Protein AF-A0A257MP79-F1 (afdb_monomer_lite)

Sequence (64 aa):
HVVAGKVMSTDLTDDMSVATVQGENVTITLDDDSVMVNEANVVQADIECINGVIHAIDTVLMPP

Secondary structure (DSSP, 8-state):
--BSS---GGG--TTEEEEBTTS-EEEEEEETTEEEETTEEEEEEEEEETTEEEEEESS-----

Structure (mmCIF, N/CA/C/O backbone):
data_AF-A0A257MP79-F1
#
_entry.id   AF-A0A257MP79-F1
#
loop_
_atom_site.group_PDB
_atom_site.id
_atom_site.type_symbol
_atom_site.label_atom_id
_atom_site.label_alt_id
_atom_site.label_comp_id
_atom_site.label_asym_id
_atom_site.label_entity_id
_atom_site.label_seq_id
_atom_site.pdbx_PDB_ins_code
_atom_site.Cartn_x
_atom_site.Cartn_y
_atom_site.Cartn_z
_atom_site.occupancy
_atom_site.B_iso_or_equiv
_atom_site.auth_seq_id
_atom_site.auth_comp_id
_atom_site.auth_asym_id
_atom_site.auth_atom_id
_atom_site.pdbx_PDB_model_num
ATOM 1 N N . HIS A 1 1 ? -5.310 -5.889 7.645 1.00 65.31 1 HIS A N 1
ATOM 2 C CA . HIS A 1 1 ? -5.682 -4.464 7.735 1.00 65.31 1 HIS A CA 1
ATOM 3 C C . HIS A 1 1 ? -6.438 -4.078 6.474 1.00 65.31 1 HIS A C 1
ATOM 5 O O . HIS A 1 1 ? -6.127 -4.628 5.426 1.00 65.31 1 HIS A O 1
ATOM 11 N N . VAL A 1 2 ? -7.470 -3.234 6.573 1.00 70.88 2 VAL A N 1
ATOM 12 C CA . VAL A 1 2 ? -8.329 -2.853 5.434 1.00 70.88 2 VAL A CA 1
ATOM 13 C C . VAL A 1 2 ? -8.437 -1.339 5.393 1.00 70.88 2 VAL A C 1
ATOM 15 O O . VAL A 1 2 ? -8.787 -0.737 6.402 1.00 70.88 2 VAL A O 1
ATOM 18 N N . VAL A 1 3 ? -8.165 -0.735 4.243 1.00 73.94 3 VAL A N 1
ATOM 19 C CA . VAL A 1 3 ? -8.365 0.698 4.001 1.00 73.94 3 VAL A CA 1
ATOM 20 C C . VAL A 1 3 ? -9.725 0.913 3.344 1.00 73.94 3 VAL A C 1
ATOM 22 O O . VAL A 1 3 ? -10.135 0.142 2.476 1.00 73.94 3 VAL A O 1
ATOM 25 N N . ALA A 1 4 ? -10.440 1.955 3.767 1.00 66.38 4 ALA A N 1
ATOM 26 C CA . ALA A 1 4 ? -11.687 2.354 3.130 1.00 66.38 4 ALA A CA 1
ATOM 27 C C . ALA A 1 4 ? -11.381 3.126 1.838 1.00 66.38 4 ALA A C 1
ATOM 29 O O . ALA A 1 4 ? -11.129 4.326 1.876 1.00 66.38 4 ALA A O 1
ATOM 30 N N . GLY A 1 5 ? -11.402 2.443 0.694 1.00 65.50 5 GLY A N 1
ATOM 31 C CA . GLY A 1 5 ? -11.211 3.072 -0.614 1.00 65.50 5 GLY A CA 1
ATOM 32 C C . GLY A 1 5 ? -10.437 2.192 -1.588 1.00 65.50 5 GLY A C 1
ATOM 33 O O . GLY A 1 5 ? -9.766 1.241 -1.191 1.00 65.50 5 GLY A O 1
ATOM 34 N N . LYS A 1 6 ? -10.540 2.505 -2.882 1.00 64.19 6 LYS A N 1
ATOM 35 C CA . LYS A 1 6 ? -9.673 1.918 -3.907 1.00 64.19 6 LYS A CA 1
ATOM 36 C C . LYS A 1 6 ? -8.411 2.775 -3.967 1.00 64.19 6 LYS A C 1
ATOM 38 O O . LYS A 1 6 ? -8.481 3.892 -4.460 1.00 64.19 6 LYS A O 1
ATOM 43 N N . VAL A 1 7 ? -7.308 2.261 -3.431 1.00 71.31 7 VAL A N 1
ATOM 44 C CA . VAL A 1 7 ? -5.996 2.916 -3.481 1.00 71.31 7 VAL A CA 1
ATOM 45 C C . VAL A 1 7 ? -5.069 2.037 -4.315 1.00 71.31 7 VAL A C 1
ATOM 47 O O . VAL A 1 7 ? -4.720 0.924 -3.909 1.00 71.31 7 VAL A O 1
ATOM 50 N N . MET A 1 8 ? -4.758 2.511 -5.518 1.00 71.44 8 MET A N 1
ATOM 51 C CA . MET A 1 8 ? -3.787 1.892 -6.424 1.00 71.44 8 MET A CA 1
ATOM 52 C C . MET A 1 8 ? -2.376 2.341 -6.056 1.00 71.44 8 MET A C 1
ATOM 54 O O . MET A 1 8 ? -2.219 3.430 -5.504 1.00 71.44 8 MET A O 1
ATOM 58 N N . SER A 1 9 ? -1.348 1.573 -6.430 1.00 69.00 9 SER A N 1
ATOM 59 C CA . SER A 1 9 ? 0.048 1.998 -6.219 1.00 69.00 9 SER A CA 1
ATOM 60 C C . SER A 1 9 ? 0.369 3.338 -6.884 1.00 69.00 9 SER A C 1
ATOM 62 O O . SER A 1 9 ? 1.193 4.095 -6.389 1.00 69.00 9 SER A O 1
ATOM 64 N N . THR A 1 10 ? -0.321 3.665 -7.981 1.00 72.94 10 THR A N 1
ATOM 65 C CA . THR A 1 10 ? -0.179 4.940 -8.703 1.00 72.94 10 THR A CA 1
ATOM 66 C C . THR A 1 10 ? -0.703 6.150 -7.938 1.00 72.94 10 THR A C 1
ATOM 68 O O . THR A 1 10 ? -0.346 7.276 -8.273 1.00 72.94 10 THR A O 1
ATOM 71 N N . ASP A 1 11 ? -1.570 5.925 -6.950 1.00 74.69 11 ASP A N 1
ATOM 72 C CA . ASP A 1 11 ? -2.165 6.977 -6.125 1.00 74.69 11 ASP A CA 1
ATOM 73 C C . ASP A 1 11 ? -1.391 7.172 -4.810 1.00 74.69 11 ASP A C 1
ATOM 75 O O . ASP A 1 11 ? -1.724 8.060 -4.024 1.00 74.69 11 ASP A O 1
ATOM 79 N N . LEU A 1 12 ? -0.377 6.335 -4.556 1.00 76.31 12 LEU A N 1
ATOM 80 C CA . LEU A 1 12 ? 0.446 6.403 -3.358 1.00 76.31 12 LEU A CA 1
ATOM 81 C C . LEU A 1 12 ? 1.507 7.495 -3.498 1.00 76.31 12 LEU A C 1
ATOM 83 O O . LEU A 1 12 ? 2.185 7.611 -4.518 1.00 76.31 12 LEU A O 1
ATOM 87 N N . THR A 1 13 ? 1.670 8.277 -2.437 1.00 78.62 13 THR A N 1
ATOM 88 C CA . THR A 1 13 ? 2.766 9.237 -2.288 1.00 78.62 13 THR A CA 1
ATOM 89 C C . THR A 1 13 ? 3.625 8.845 -1.102 1.00 78.62 13 THR A C 1
ATOM 91 O O . THR A 1 13 ? 3.130 8.218 -0.165 1.00 78.62 13 THR A O 1
ATOM 94 N N . ASP A 1 14 ? 4.898 9.223 -1.137 1.00 79.00 14 ASP A N 1
ATOM 95 C CA . ASP A 1 14 ? 5.789 8.969 -0.013 1.00 79.00 14 ASP A CA 1
ATOM 96 C C . ASP A 1 14 ? 5.292 9.682 1.259 1.00 79.00 14 ASP A C 1
ATOM 98 O O . ASP A 1 14 ? 4.667 10.748 1.181 1.00 79.00 14 ASP A O 1
ATOM 102 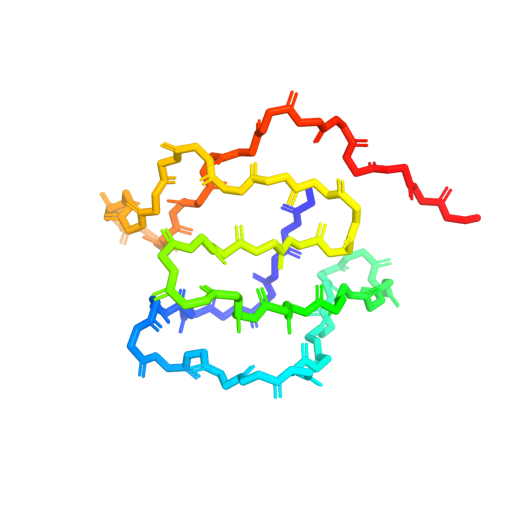N N . ASP A 1 15 ? 5.501 9.044 2.411 1.00 79.56 15 ASP A N 1
ATOM 103 C CA . ASP A 1 15 ? 4.957 9.425 3.724 1.00 79.56 15 ASP A CA 1
ATOM 104 C C . ASP A 1 15 ? 3.423 9.631 3.766 1.00 79.56 15 ASP A C 1
ATOM 106 O O . ASP A 1 15 ? 2.881 10.370 4.600 1.00 79.56 15 ASP A O 1
ATOM 110 N N . MET A 1 16 ? 2.665 8.964 2.889 1.00 82.44 16 MET A N 1
ATOM 111 C CA . MET A 1 16 ? 1.204 9.051 2.906 1.00 82.44 16 MET A CA 1
ATOM 112 C C . MET A 1 16 ? 0.630 8.326 4.127 1.00 82.44 16 MET A C 1
ATOM 114 O O . MET A 1 16 ? 0.769 7.116 4.279 1.00 82.44 16 MET A O 1
ATOM 118 N N . SER A 1 17 ? -0.113 9.046 4.970 1.00 81.94 17 SER A N 1
ATOM 119 C CA . SER A 1 17 ? -0.894 8.435 6.049 1.00 81.94 17 SER A CA 1
ATOM 120 C C . SER A 1 17 ? -2.317 8.130 5.586 1.00 81.94 17 SER A C 1
ATOM 122 O O . SER A 1 17 ? -3.037 9.018 5.124 1.00 81.94 17 SER A O 1
ATOM 124 N N . VAL A 1 18 ? -2.734 6.873 5.725 1.00 80.62 18 VAL A N 1
ATOM 125 C CA . VAL A 1 18 ? -4.036 6.376 5.279 1.00 80.62 18 VAL A CA 1
ATOM 126 C C . VAL A 1 18 ? -4.802 5.779 6.455 1.00 80.62 18 VAL A C 1
ATOM 128 O O . VAL A 1 18 ? -4.305 4.909 7.167 1.00 80.62 18 VAL A O 1
ATOM 131 N N . ALA A 1 19 ? -6.046 6.219 6.645 1.00 80.56 19 ALA A N 1
ATOM 132 C CA . ALA A 1 19 ? -6.918 5.684 7.685 1.00 80.56 19 ALA A CA 1
ATOM 133 C C . ALA A 1 19 ? -7.487 4.314 7.284 1.00 80.56 19 ALA A C 1
ATOM 135 O O . ALA A 1 19 ? -8.097 4.148 6.222 1.00 80.56 19 ALA A O 1
ATOM 136 N N . THR A 1 20 ? -7.320 3.322 8.155 1.00 80.69 20 THR A N 1
ATOM 137 C CA . THR A 1 20 ? -7.931 2.000 7.992 1.00 80.69 20 THR A CA 1
ATOM 138 C C . THR A 1 20 ? -9.371 1.995 8.502 1.00 80.69 20 THR A C 1
ATOM 140 O O . THR A 1 20 ? -9.767 2.792 9.350 1.00 80.69 20 THR A O 1
ATOM 143 N N . VAL A 1 21 ? -10.171 1.039 8.027 1.00 76.25 21 VAL A N 1
ATOM 144 C CA . VAL A 1 21 ? -11.543 0.785 8.502 1.00 76.25 21 VAL A CA 1
ATOM 145 C C . VAL A 1 21 ? -11.571 0.448 9.997 1.00 76.25 21 VAL A C 1
ATOM 147 O O . VAL A 1 21 ? -12.582 0.671 10.654 1.00 76.25 21 VAL A O 1
ATOM 150 N N . GLN A 1 22 ? -10.465 -0.060 10.551 1.00 69.50 22 GLN A N 1
ATOM 151 C CA . GLN A 1 22 ? -10.343 -0.317 11.988 1.00 69.50 22 GLN A CA 1
ATOM 152 C C . GLN A 1 22 ? -10.139 0.962 1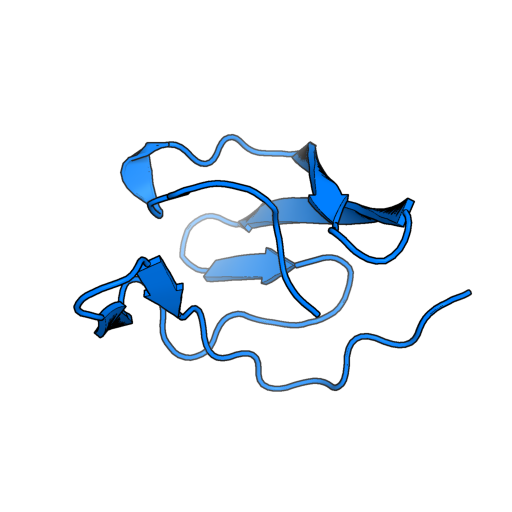2.818 1.00 69.50 22 GLN A C 1
ATOM 154 O O . GLN A 1 22 ? -10.130 0.885 14.041 1.00 69.50 22 GLN A O 1
ATOM 159 N N . GLY A 1 23 ? -10.013 2.132 12.183 1.00 72.06 23 GLY A N 1
ATOM 160 C CA . GLY A 1 23 ? -9.787 3.414 12.855 1.00 72.06 23 GLY A CA 1
ATOM 161 C C . GLY A 1 23 ? -8.314 3.722 13.133 1.00 72.06 23 GLY A C 1
ATOM 162 O O . GLY A 1 23 ? -8.004 4.809 13.610 1.00 72.06 23 GLY A O 1
ATOM 163 N N . GLU A 1 24 ? -7.409 2.799 12.810 1.00 78.94 24 GLU A N 1
ATOM 164 C CA . GLU A 1 24 ? -5.963 2.992 12.915 1.00 78.94 24 GLU A CA 1
ATOM 165 C C . GLU A 1 24 ? -5.399 3.558 11.613 1.00 78.94 24 GLU A C 1
ATOM 167 O O . GLU A 1 24 ? -5.854 3.186 10.529 1.00 78.94 24 GLU A O 1
ATOM 172 N N . ASN A 1 25 ? -4.392 4.424 11.702 1.00 80.38 25 ASN A N 1
ATOM 173 C CA . ASN A 1 25 ? -3.701 4.940 10.526 1.00 80.38 25 ASN A CA 1
ATOM 174 C C . ASN A 1 25 ? -2.508 4.049 10.188 1.00 80.38 25 ASN A C 1
ATOM 176 O O . ASN A 1 25 ? -1.734 3.679 11.067 1.00 80.38 25 ASN A O 1
ATOM 180 N N . VAL A 1 26 ? -2.343 3.756 8.904 1.00 82.12 26 VAL A N 1
ATOM 181 C CA . VAL A 1 26 ? -1.127 3.150 8.363 1.00 82.12 26 VAL A CA 1
ATOM 182 C C . VAL A 1 26 ? -0.356 4.210 7.590 1.00 82.12 26 VAL A C 1
ATOM 184 O O . VAL A 1 26 ? -0.950 5.008 6.866 1.00 82.12 26 VAL A O 1
ATOM 187 N N . THR A 1 27 ? 0.959 4.233 7.758 1.00 84.69 27 THR A N 1
ATOM 188 C CA . THR A 1 27 ? 1.848 5.078 6.955 1.00 84.69 27 THR A CA 1
ATOM 189 C C . THR A 1 27 ? 2.343 4.268 5.774 1.00 84.69 27 THR A C 1
ATOM 191 O O . THR A 1 27 ? 2.680 3.099 5.933 1.00 84.69 27 THR A O 1
ATOM 194 N N . ILE A 1 28 ? 2.352 4.867 4.595 1.00 84.19 28 ILE A N 1
ATOM 195 C CA . ILE A 1 28 ? 2.892 4.276 3.382 1.00 84.19 28 ILE A CA 1
ATOM 196 C C . ILE A 1 28 ? 4.170 5.032 3.056 1.00 84.19 28 ILE A C 1
ATOM 198 O O . ILE A 1 28 ? 4.148 6.253 2.914 1.00 84.19 28 ILE A O 1
ATOM 202 N N . THR A 1 29 ? 5.262 4.291 2.948 1.00 83.69 29 THR A N 1
ATOM 203 C CA . THR A 1 29 ? 6.577 4.808 2.579 1.00 83.69 29 THR A CA 1
ATOM 204 C C . THR A 1 29 ? 6.939 4.198 1.236 1.00 83.69 29 THR A C 1
ATOM 206 O O . THR A 1 29 ? 6.818 2.983 1.052 1.00 83.69 29 THR A O 1
ATOM 209 N N . LEU A 1 30 ? 7.319 5.035 0.277 1.00 80.56 30 LEU A N 1
ATOM 210 C CA . LEU A 1 30 ? 7.797 4.576 -1.022 1.00 80.56 30 LEU A CA 1
ATOM 211 C C . LEU A 1 30 ? 9.308 4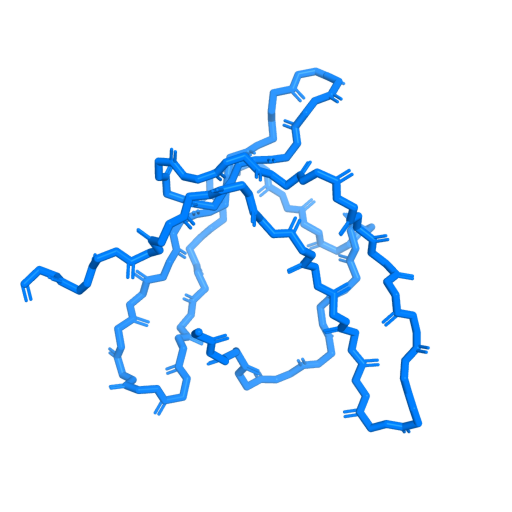.745 -1.033 1.00 80.56 30 LEU A C 1
ATOM 213 O O . LEU A 1 30 ? 9.805 5.853 -1.193 1.00 80.56 30 LEU A O 1
ATOM 217 N N . ASP A 1 31 ? 10.018 3.636 -0.866 1.00 78.44 31 ASP A N 1
ATOM 218 C CA . ASP A 1 31 ? 11.450 3.582 -1.138 1.00 78.44 31 ASP A CA 1
ATOM 219 C C . ASP A 1 31 ? 11.642 3.217 -2.620 1.00 78.44 31 ASP A C 1
ATOM 221 O O . ASP A 1 31 ? 10.787 2.533 -3.184 1.00 78.44 31 ASP A O 1
ATOM 225 N N . ASP A 1 32 ? 12.718 3.678 -3.263 1.00 70.19 32 ASP A N 1
ATOM 226 C CA . ASP A 1 32 ? 12.871 3.771 -4.735 1.00 70.19 32 ASP A CA 1
ATOM 227 C C . ASP A 1 32 ? 12.335 2.567 -5.557 1.00 70.19 32 ASP A C 1
ATOM 229 O O . ASP A 1 32 ? 11.771 2.765 -6.634 1.00 70.19 32 ASP A O 1
ATOM 233 N N . ASP A 1 33 ? 12.474 1.335 -5.050 1.00 72.62 33 ASP A N 1
ATOM 234 C CA . ASP A 1 33 ? 11.981 0.091 -5.673 1.00 72.62 33 ASP A CA 1
ATOM 235 C C . ASP A 1 33 ? 11.016 -0.728 -4.782 1.00 72.62 33 ASP A C 1
ATOM 237 O O . ASP A 1 33 ? 10.593 -1.827 -5.159 1.00 72.62 33 ASP A O 1
ATOM 241 N N . SER A 1 34 ? 10.652 -0.240 -3.592 1.00 75.56 34 SER A N 1
ATOM 242 C CA . SER A 1 34 ? 9.812 -0.976 -2.640 1.00 75.56 34 SER A CA 1
ATOM 243 C C . SER A 1 34 ? 8.797 -0.097 -1.922 1.00 75.56 34 SER A C 1
ATOM 245 O O . SER A 1 34 ? 9.129 0.918 -1.318 1.00 75.56 34 SER A O 1
ATOM 247 N N . VAL A 1 35 ? 7.546 -0.552 -1.905 1.00 82.69 35 VAL A N 1
ATOM 248 C CA . VAL A 1 35 ? 6.488 0.063 -1.102 1.00 82.69 35 VAL A CA 1
ATOM 249 C C . VAL A 1 35 ? 6.476 -0.592 0.274 1.00 82.69 35 VAL A C 1
ATOM 251 O O . VAL A 1 35 ? 6.404 -1.817 0.388 1.00 82.69 35 VAL A O 1
ATOM 254 N N . MET A 1 36 ? 6.505 0.219 1.321 1.00 83.62 36 MET A N 1
ATOM 255 C CA . MET A 1 36 ? 6.363 -0.210 2.706 1.00 83.62 36 MET A CA 1
ATOM 256 C C . MET A 1 36 ? 5.061 0.335 3.287 1.00 83.62 36 MET A C 1
ATOM 258 O O . MET A 1 36 ? 4.666 1.470 3.031 1.00 83.62 36 MET A O 1
ATOM 262 N N . VAL A 1 37 ? 4.390 -0.483 4.093 1.00 83.94 37 VAL A N 1
ATOM 263 C CA . VAL A 1 37 ? 3.230 -0.090 4.890 1.00 83.94 37 VAL A CA 1
ATOM 264 C C . VAL A 1 37 ? 3.620 -0.220 6.356 1.00 83.94 37 VAL A C 1
ATOM 266 O O . VAL A 1 37 ? 3.660 -1.321 6.909 1.00 83.94 37 VAL A O 1
ATOM 269 N N . ASN A 1 38 ? 3.894 0.917 6.989 1.00 82.81 38 ASN A N 1
ATOM 270 C CA . ASN A 1 38 ? 4.480 1.032 8.318 1.00 82.81 38 ASN A CA 1
ATOM 271 C C . ASN A 1 38 ? 5.852 0.326 8.35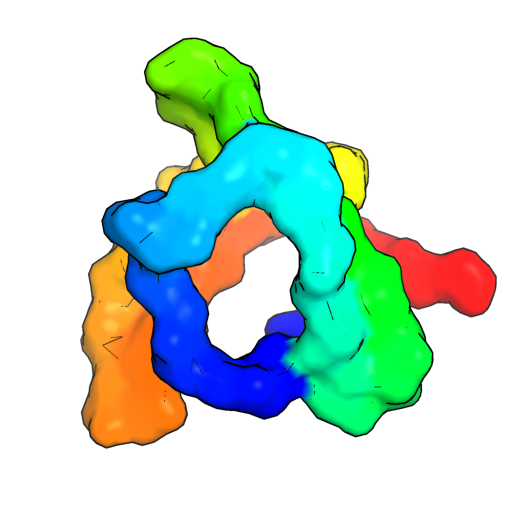7 1.00 82.81 38 ASN A C 1
ATOM 273 O O . ASN A 1 38 ? 6.787 0.800 7.724 1.00 82.81 38 ASN A O 1
ATOM 277 N N . GLU A 1 39 ? 5.965 -0.833 9.011 1.00 81.38 39 GLU A N 1
ATOM 278 C CA . GLU A 1 39 ? 7.189 -1.656 9.021 1.00 81.38 39 GLU A CA 1
ATOM 279 C C . GLU A 1 39 ? 7.102 -2.892 8.100 1.00 81.38 39 GLU A C 1
ATOM 281 O O . GLU A 1 39 ? 8.024 -3.705 8.066 1.00 81.38 39 GLU A O 1
ATOM 286 N N . ALA A 1 40 ? 5.996 -3.073 7.368 1.00 83.56 40 ALA A N 1
ATOM 287 C CA . ALA A 1 40 ? 5.771 -4.241 6.519 1.00 83.56 40 ALA A CA 1
ATOM 288 C C . ALA A 1 40 ? 6.098 -3.944 5.050 1.00 83.56 40 ALA A C 1
ATOM 290 O O . ALA A 1 40 ? 5.593 -2.969 4.492 1.00 83.56 40 ALA A O 1
ATOM 291 N N . ASN A 1 41 ? 6.872 -4.809 4.391 1.00 83.94 41 ASN A N 1
ATOM 292 C CA . ASN A 1 41 ? 7.181 -4.634 2.973 1.00 83.94 41 ASN A CA 1
ATOM 293 C C . ASN A 1 41 ? 6.061 -5.204 2.111 1.00 83.94 41 ASN A C 1
ATOM 295 O O . ASN A 1 41 ? 5.591 -6.323 2.345 1.00 83.94 41 ASN A O 1
ATOM 299 N N . VAL A 1 42 ? 5.670 -4.470 1.073 1.00 84.44 42 VAL A N 1
ATOM 300 C CA . VAL A 1 42 ? 4.750 -4.964 0.050 1.00 84.44 42 VAL A CA 1
ATOM 30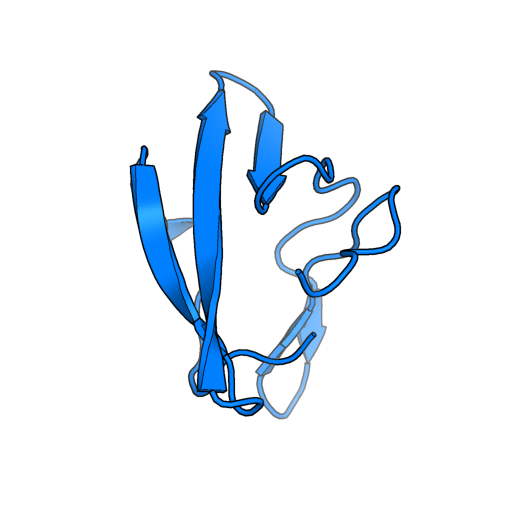1 C C . VAL A 1 42 ? 5.512 -5.915 -0.870 1.00 84.44 42 VAL A C 1
ATOM 303 O O . VAL A 1 42 ? 6.351 -5.505 -1.665 1.00 84.44 42 VAL A O 1
ATOM 306 N N . VAL A 1 43 ? 5.203 -7.207 -0.772 1.00 85.19 43 VAL A N 1
ATOM 307 C CA . VAL A 1 43 ? 5.772 -8.257 -1.634 1.00 85.19 43 VAL A CA 1
ATOM 308 C C . VAL A 1 43 ? 5.038 -8.378 -2.964 1.00 85.19 43 VAL A C 1
ATOM 310 O O . VAL A 1 43 ? 5.609 -8.840 -3.950 1.00 85.19 43 VAL A O 1
ATOM 313 N N . GLN A 1 44 ? 3.765 -7.986 -2.999 1.00 81.00 44 GLN A N 1
ATOM 314 C CA . GLN A 1 44 ? 2.970 -7.974 -4.219 1.00 81.00 44 GLN A CA 1
ATOM 315 C C . GLN A 1 44 ? 1.927 -6.863 -4.147 1.00 81.00 44 GLN A C 1
ATOM 317 O O . GLN A 1 44 ? 1.006 -6.929 -3.338 1.00 81.00 44 GLN A O 1
ATOM 322 N N . ALA A 1 45 ? 2.060 -5.859 -5.007 1.00 80.31 45 ALA A N 1
ATOM 323 C CA . ALA A 1 45 ? 1.107 -4.762 -5.119 1.00 80.31 45 ALA A CA 1
ATOM 324 C C . ALA A 1 45 ? 0.072 -5.009 -6.235 1.00 80.31 45 ALA A C 1
ATOM 326 O O . ALA A 1 45 ? 0.250 -5.894 -7.075 1.00 80.31 45 ALA A O 1
ATOM 327 N N . ASP A 1 46 ? -0.995 -4.207 -6.243 1.00 74.81 46 ASP A N 1
ATOM 328 C CA . ASP A 1 46 ? -1.970 -4.088 -7.342 1.00 74.81 46 ASP A CA 1
ATOM 329 C C . ASP A 1 46 ? -2.686 -5.383 -7.750 1.00 74.81 46 ASP A C 1
ATOM 331 O O . ASP A 1 46 ? -2.988 -5.623 -8.922 1.00 74.81 46 ASP A O 1
ATOM 335 N N . ILE A 1 47 ? -3.029 -6.228 -6.778 1.00 80.06 47 ILE A N 1
ATOM 336 C CA . ILE A 1 47 ? -3.879 -7.389 -7.044 1.00 80.06 47 ILE A CA 1
ATOM 337 C C . ILE A 1 47 ? -5.317 -6.888 -7.214 1.00 80.06 47 ILE A C 1
ATOM 339 O O . ILE A 1 47 ? -6.062 -6.710 -6.241 1.00 80.06 47 ILE A O 1
ATOM 343 N N . GLU A 1 48 ? -5.705 -6.636 -8.464 1.00 77.25 48 GLU A N 1
ATOM 344 C CA . GLU A 1 48 ? -7.057 -6.206 -8.800 1.00 77.25 48 GLU A CA 1
ATOM 345 C C . GLU A 1 48 ? -8.085 -7.273 -8.428 1.00 77.25 48 GLU A C 1
ATOM 347 O O . GLU A 1 48 ? -8.072 -8.413 -8.896 1.00 77.25 48 GLU A O 1
ATOM 352 N N . CYS A 1 49 ? -9.024 -6.862 -7.587 1.00 71.06 49 CYS A N 1
ATOM 353 C CA . CYS A 1 49 ? -10.173 -7.644 -7.189 1.00 71.06 49 CYS A CA 1
ATOM 354 C C . CYS A 1 49 ? -11.447 -6.920 -7.627 1.00 71.06 49 CYS A C 1
ATOM 356 O O . CYS A 1 49 ? -11.483 -5.703 -7.794 1.00 71.06 49 CYS A O 1
ATOM 358 N N . ILE A 1 50 ? -12.542 -7.670 -7.733 1.00 73.69 50 ILE A N 1
ATOM 359 C CA . ILE A 1 50 ? -13.847 -7.152 -8.181 1.00 73.69 50 ILE A CA 1
ATOM 360 C C . ILE A 1 50 ? -14.314 -5.959 -7.320 1.00 73.69 50 ILE A C 1
ATOM 362 O O . ILE A 1 50 ? -14.969 -5.048 -7.814 1.00 73.69 50 ILE A O 1
ATOM 366 N N . ASN A 1 51 ? -13.927 -5.947 -6.039 1.00 73.88 51 ASN A N 1
ATOM 367 C CA . ASN A 1 51 ? -14.364 -4.965 -5.047 1.00 73.88 51 ASN A CA 1
ATOM 368 C C . ASN A 1 51 ? -13.215 -4.131 -4.451 1.00 73.88 51 ASN A C 1
ATOM 370 O O . ASN A 1 51 ? -13.412 -3.490 -3.420 1.00 73.88 51 ASN A O 1
ATOM 374 N N . GLY A 1 52 ? -12.014 -4.150 -5.036 1.00 73.19 52 GLY A N 1
ATOM 375 C CA . GLY A 1 52 ? -10.888 -3.404 -4.476 1.00 73.19 52 GLY A CA 1
ATOM 376 C C . GLY A 1 52 ? -9.533 -3.805 -5.039 1.00 73.19 52 GLY A C 1
ATOM 377 O O . GLY A 1 52 ? -9.439 -4.471 -6.064 1.00 73.19 52 GLY A O 1
ATOM 378 N N . VAL A 1 53 ? -8.484 -3.385 -4.344 1.00 79.19 53 VAL A N 1
ATOM 379 C CA . VAL A 1 53 ? -7.096 -3.733 -4.650 1.00 79.19 53 VAL A CA 1
ATOM 380 C C . VAL A 1 53 ? -6.507 -4.378 -3.403 1.00 79.19 53 VAL A C 1
ATOM 382 O O . VAL A 1 53 ? -6.717 -3.876 -2.297 1.00 79.19 53 VAL A O 1
ATOM 385 N N . ILE A 1 54 ? -5.822 -5.506 -3.573 1.00 80.25 54 ILE A N 1
ATOM 386 C CA . ILE A 1 54 ? -5.068 -6.153 -2.499 1.00 80.25 54 ILE A CA 1
ATOM 387 C C . ILE A 1 54 ? -3.584 -5.870 -2.718 1.00 80.25 54 ILE A C 1
ATOM 389 O O . ILE A 1 54 ? -3.053 -6.072 -3.807 1.00 80.25 54 ILE A O 1
ATOM 393 N N . HIS A 1 55 ? -2.925 -5.446 -1.645 1.00 79.50 55 HIS A N 1
ATOM 394 C CA . HIS A 1 55 ? -1.473 -5.353 -1.551 1.00 79.50 55 HIS A CA 1
ATOM 395 C C . HIS A 1 55 ? -1.022 -6.395 -0.523 1.00 79.50 55 HIS A C 1
ATOM 397 O O . HIS A 1 55 ? -1.435 -6.342 0.638 1.00 79.50 55 HIS A O 1
ATOM 403 N N . ALA A 1 56 ? -0.261 -7.396 -0.955 1.00 81.31 56 ALA A N 1
ATOM 404 C CA . ALA A 1 56 ? 0.282 -8.433 -0.091 1.00 81.31 56 ALA A CA 1
ATOM 405 C C . ALA A 1 56 ? 1.565 -7.936 0.573 1.00 81.31 56 ALA A C 1
ATOM 407 O O . ALA A 1 56 ? 2.460 -7.425 -0.099 1.00 81.31 56 ALA A O 1
ATOM 408 N N . ILE A 1 57 ? 1.652 -8.137 1.885 1.00 84.69 57 ILE A N 1
ATOM 409 C CA . ILE A 1 57 ? 2.789 -7.747 2.715 1.00 84.69 57 ILE A CA 1
ATOM 410 C C . ILE A 1 57 ? 3.444 -8.978 3.346 1.00 84.69 57 ILE A C 1
ATOM 412 O O . ILE A 1 57 ? 2.763 -9.975 3.600 1.00 84.69 57 ILE A O 1
ATOM 416 N N . ASP A 1 58 ? 4.752 -8.915 3.585 1.00 82.19 58 ASP A N 1
ATOM 417 C CA . ASP A 1 58 ? 5.518 -10.005 4.213 1.00 82.19 58 ASP A CA 1
ATOM 418 C C . ASP A 1 58 ? 5.313 -10.106 5.730 1.00 82.19 58 ASP A C 1
ATOM 420 O O . ASP A 1 58 ? 5.437 -11.186 6.312 1.00 82.19 58 ASP A O 1
ATOM 424 N N . THR A 1 59 ? 4.979 -8.986 6.363 1.00 77.38 59 THR A N 1
ATOM 425 C CA . THR A 1 59 ? 4.965 -8.840 7.814 1.00 77.38 59 THR A CA 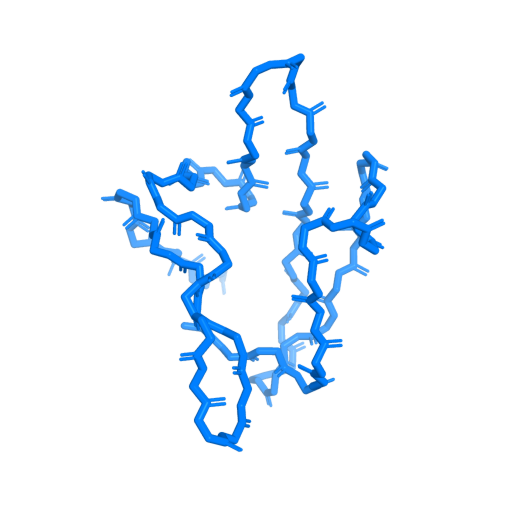1
ATOM 426 C C . THR A 1 59 ? 3.556 -8.551 8.302 1.00 77.38 59 THR A C 1
ATOM 428 O O . THR A 1 59 ? 2.781 -7.817 7.685 1.00 77.38 59 THR A O 1
ATOM 431 N N . VAL A 1 60 ? 3.198 -9.143 9.440 1.00 78.00 60 VAL A N 1
ATOM 432 C CA . VAL A 1 60 ? 1.930 -8.846 10.102 1.00 78.00 60 VAL A CA 1
ATOM 433 C C . VAL A 1 60 ? 1.980 -7.405 10.595 1.00 78.00 60 VAL A C 1
ATOM 435 O O . VAL A 1 60 ? 2.760 -7.084 11.483 1.00 78.00 60 VAL A O 1
ATOM 438 N N . LEU A 1 61 ? 1.117 -6.551 10.046 1.00 73.69 61 LEU A N 1
ATOM 439 C CA . LEU A 1 61 ? 0.831 -5.246 10.636 1.00 73.69 61 LEU A CA 1
ATOM 440 C C . LEU A 1 61 ? 0.349 -5.470 12.073 1.00 73.69 61 LEU A C 1
ATOM 442 O O . LEU A 1 61 ? -0.709 -6.069 12.284 1.00 73.69 61 LEU A O 1
ATOM 446 N N . MET A 1 62 ? 1.149 -5.045 13.045 1.00 70.38 62 MET A N 1
ATOM 447 C CA . MET A 1 62 ? 0.760 -5.060 14.446 1.00 70.38 62 MET A CA 1
ATOM 448 C C . MET A 1 62 ? 0.063 -3.738 14.781 1.00 70.38 62 MET A C 1
ATOM 450 O O . MET A 1 62 ? 0.653 -2.683 14.539 1.00 70.38 62 MET A O 1
ATOM 454 N N . PRO A 1 63 ? -1.169 -3.779 15.315 1.00 56.34 63 PRO A N 1
ATOM 455 C CA . PRO A 1 63 ? -1.793 -2.591 15.879 1.00 56.34 63 PRO A CA 1
ATOM 456 C C . PRO A 1 63 ? -1.019 -2.156 17.144 1.00 56.34 63 PRO A C 1
ATOM 458 O O . PRO A 1 63 ? -0.577 -3.038 17.894 1.00 56.34 63 PRO A O 1
ATOM 461 N N . PRO A 1 64 ? -0.803 -0.847 17.374 1.00 56.97 64 PRO A N 1
ATOM 462 C CA . PRO A 1 64 ? -0.228 -0.331 18.619 1.00 56.97 64 PRO A CA 1
ATOM 463 C C . PRO A 1 64 ? -1.163 -0.477 19.831 1.00 56.97 64 PRO A C 1
ATOM 465 O O . PRO A 1 64 ? -2.402 -0.500 19.654 1.00 56.97 64 PRO A O 1
#

Foldseek 3Di:
DAFDDADAPVNDDAQDWGAGPVRDIWTWHDDPPWIDTRPWTFPAWQCDDPVHTDTDTPDDPDDD

Radius of gyration: 10.97 Å; chains: 1; bounding box: 27×19×27 Å

pLDDT: mean 76.74, std 6.52, range [56.34, 85.19]